Protein AF-A0A432NCJ6-F1 (afdb_monomer_lite)

pLDDT: mean 85.18, std 14.18, range [45.0, 98.25]

Radius of gyration: 21.54 Å; chains: 1; bounding box: 67×39×48 Å

Structure (mmCIF, N/CA/C/O backbone):
data_AF-A0A432NCJ6-F1
#
_entry.id   AF-A0A432NCJ6-F1
#
loop_
_atom_site.group_PDB
_atom_site.id
_atom_site.type_symbol
_atom_site.label_atom_id
_atom_site.label_alt_id
_atom_site.label_comp_id
_atom_site.label_asym_id
_atom_site.label_entity_id
_atom_site.label_seq_id
_atom_site.pdbx_PDB_ins_code
_atom_site.Cartn_x
_atom_site.Cartn_y
_atom_site.Cartn_z
_atom_site.occupancy
_atom_site.B_iso_or_equiv
_atom_site.auth_seq_id
_atom_site.auth_comp_id
_atom_site.auth_asym_id
_atom_site.auth_atom_id
_atom_site.pdbx_PDB_model_num
ATOM 1 N N . MET A 1 1 ? -23.532 -17.353 30.099 1.00 63.34 1 MET A N 1
ATOM 2 C CA . MET A 1 1 ? -22.918 -16.690 28.930 1.00 63.34 1 MET A CA 1
ATOM 3 C C . MET A 1 1 ? -23.915 -16.816 27.792 1.00 63.34 1 MET A C 1
ATOM 5 O O . MET A 1 1 ? -24.337 -17.935 27.530 1.00 63.34 1 MET A O 1
ATOM 9 N N . LEU A 1 2 ? -24.387 -15.704 27.226 1.00 76.88 2 LEU A N 1
ATOM 10 C CA . LEU A 1 2 ? -25.308 -15.747 26.087 1.00 76.88 2 LEU A CA 1
ATOM 11 C C . LEU A 1 2 ? -24.490 -16.083 24.840 1.00 76.88 2 LEU A C 1
ATOM 13 O O . LEU A 1 2 ? -23.565 -15.345 24.516 1.00 76.88 2 LEU A O 1
ATOM 17 N N . VAL A 1 3 ? -24.799 -17.211 24.203 1.00 83.56 3 VAL A N 1
ATOM 18 C CA . VAL A 1 3 ? -24.239 -17.577 22.898 1.00 83.56 3 VAL A CA 1
ATOM 19 C C . VAL A 1 3 ? -25.059 -16.854 21.839 1.00 83.56 3 VAL A C 1
ATOM 21 O O . VAL A 1 3 ? -26.287 -16.920 21.853 1.00 83.56 3 VAL A O 1
ATOM 24 N N . THR A 1 4 ? -24.381 -16.137 20.955 1.00 84.81 4 THR A N 1
ATOM 25 C CA . THR A 1 4 ? -24.985 -15.419 19.830 1.00 84.81 4 THR A CA 1
ATOM 26 C C . THR A 1 4 ? -24.621 -16.105 18.517 1.00 84.81 4 THR A C 1
ATOM 28 O O . THR A 1 4 ? -23.614 -16.807 18.452 1.00 84.81 4 THR A O 1
ATOM 31 N N . ASP A 1 5 ? -25.380 -15.867 17.443 1.00 86.31 5 ASP A N 1
ATOM 32 C CA . ASP A 1 5 ? -25.078 -16.424 16.109 1.00 86.31 5 ASP A CA 1
ATOM 33 C C . ASP A 1 5 ? -23.647 -16.122 15.644 1.00 86.31 5 ASP A C 1
ATOM 35 O O . ASP A 1 5 ? -23.031 -16.914 14.930 1.00 86.31 5 ASP A O 1
ATOM 39 N N . ARG A 1 6 ? -23.084 -14.992 16.091 1.00 82.12 6 ARG A N 1
ATOM 40 C CA . ARG A 1 6 ? -21.698 -14.611 15.817 1.00 82.12 6 ARG A CA 1
ATOM 41 C C . ARG A 1 6 ? -20.704 -15.628 16.378 1.00 82.12 6 ARG A C 1
ATOM 43 O O . ARG A 1 6 ? -19.719 -15.938 15.721 1.00 82.12 6 ARG A O 1
ATOM 50 N N . ASP A 1 7 ? -20.965 -16.184 17.558 1.00 81.62 7 ASP A N 1
ATOM 51 C CA . ASP A 1 7 ? -20.061 -17.127 18.227 1.00 81.62 7 ASP A CA 1
ATOM 52 C C . ASP A 1 7 ? -19.934 -18.465 17.482 1.00 81.62 7 ASP A C 1
ATOM 54 O O . ASP A 1 7 ? -18.954 -19.186 17.683 1.00 81.62 7 ASP A O 1
ATOM 58 N N . CYS A 1 8 ? -20.894 -18.764 16.601 1.00 84.75 8 CYS A N 1
ATOM 59 C CA . CYS A 1 8 ? -20.914 -19.937 15.731 1.00 84.75 8 CYS A CA 1
ATOM 60 C C . CYS A 1 8 ? -20.193 -19.709 14.389 1.00 84.75 8 CYS A C 1
ATOM 62 O O . CYS A 1 8 ? -20.039 -20.655 13.616 1.00 84.75 8 CYS A O 1
ATOM 64 N N . GLN A 1 9 ? -19.759 -18.481 14.086 1.00 84.75 9 GLN A N 1
ATOM 65 C CA . GLN A 1 9 ? -19.050 -18.183 12.842 1.00 84.75 9 GLN A CA 1
ATOM 66 C C . GLN A 1 9 ? -17.577 -18.613 12.904 1.00 84.75 9 GLN A C 1
ATOM 68 O O . GLN A 1 9 ? -16.954 -18.676 13.965 1.00 84.75 9 GLN A O 1
ATOM 73 N N . SER A 1 10 ? -17.005 -18.909 11.738 1.00 80.81 10 SER A N 1
ATOM 74 C CA . SER A 1 10 ? -15.592 -19.260 11.577 1.00 80.81 10 SER A CA 1
ATOM 75 C C . SER A 1 10 ? -14.721 -18.030 11.308 1.00 80.81 10 SER A C 1
ATOM 77 O O . SER A 1 10 ? -15.156 -17.087 10.646 1.00 80.81 10 SER A O 1
ATOM 79 N N . GLY A 1 11 ? -13.458 -18.072 11.741 1.00 77.62 11 GLY A N 1
ATOM 80 C CA . GLY A 1 11 ? -12.494 -16.987 11.510 1.00 77.62 11 GLY A CA 1
ATOM 81 C C . GLY A 1 11 ? -12.853 -15.695 12.255 1.00 77.62 11 GLY A C 1
ATOM 82 O O . GLY A 1 11 ? -13.491 -15.731 13.307 1.00 77.62 11 GLY A O 1
ATOM 83 N N . GLY A 1 12 ? -12.453 -14.543 11.713 1.00 74.12 12 GLY A N 1
ATO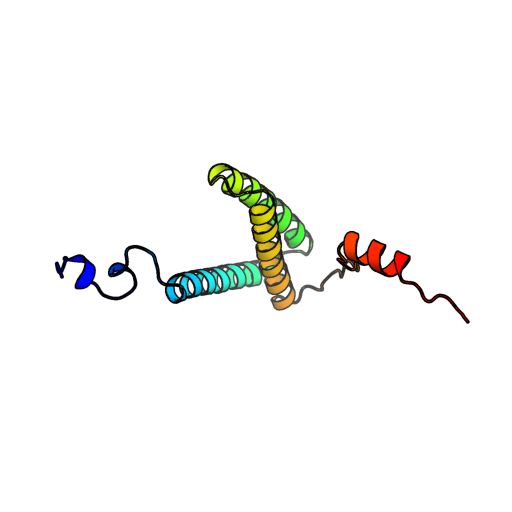M 84 C CA . GLY A 1 12 ? -12.670 -13.219 12.309 1.00 74.12 12 GLY A CA 1
ATOM 85 C C . GLY A 1 12 ? -14.111 -12.792 12.445 1.00 74.12 12 GLY A C 1
ATOM 86 O O . GLY A 1 12 ? -14.413 -11.942 13.273 1.00 74.12 12 GLY A O 1
ATOM 87 N N . ALA A 1 13 ? -15.010 -13.400 11.673 1.00 79.62 13 ALA A N 1
ATOM 88 C CA . ALA A 1 13 ? -16.433 -13.093 11.711 1.00 79.62 13 ALA A CA 1
ATOM 89 C C . ALA A 1 13 ? -17.066 -13.447 13.076 1.00 79.62 13 ALA A C 1
ATOM 91 O O . ALA A 1 13 ? -18.113 -12.922 13.448 1.00 79.62 13 ALA A O 1
ATOM 92 N N . ARG A 1 14 ? -16.360 -14.260 13.874 1.00 82.38 14 ARG A N 1
ATOM 93 C CA . ARG A 1 14 ? -16.679 -14.547 15.273 1.00 82.38 14 ARG A CA 1
ATOM 94 C C . ARG A 1 14 ? -16.421 -13.374 16.227 1.00 82.38 14 ARG A C 1
ATOM 96 O O . ARG A 1 14 ? -17.047 -13.279 17.285 1.00 82.38 14 ARG A O 1
ATOM 103 N N . PHE A 1 15 ? -15.500 -12.482 15.879 1.00 80.19 15 PHE A N 1
ATOM 104 C CA . PHE A 1 15 ? -15.042 -11.398 16.739 1.00 80.19 15 PHE A CA 1
ATOM 105 C C . PHE A 1 15 ? -15.661 -10.062 16.317 1.00 80.19 15 PHE A C 1
ATOM 107 O O . PHE A 1 15 ? -15.913 -9.803 15.146 1.00 80.19 15 PHE A O 1
ATOM 114 N N . ALA A 1 16 ? -15.910 -9.182 17.291 1.00 82.56 16 ALA A N 1
ATOM 115 C CA . ALA A 1 16 ? -16.380 -7.821 17.012 1.00 82.56 16 ALA A CA 1
ATOM 116 C C . ALA A 1 16 ? -15.311 -6.959 16.316 1.00 82.56 16 ALA A C 1
ATOM 118 O O . ALA A 1 16 ? -15.639 -5.999 15.626 1.00 82.56 16 ALA A O 1
ATOM 119 N N . VAL A 1 17 ? -14.038 -7.302 16.526 1.00 84.44 17 VAL A N 1
ATOM 120 C CA . VAL A 1 17 ? -12.864 -6.649 15.948 1.00 84.44 17 VAL A CA 1
ATOM 121 C C . VAL A 1 17 ? -12.041 -7.731 15.249 1.00 84.44 17 VAL A C 1
ATOM 123 O O . VAL A 1 17 ? -11.885 -8.808 15.832 1.00 84.44 17 VAL A O 1
ATOM 126 N N . PRO A 1 18 ? -11.514 -7.482 14.035 1.00 84.94 18 PRO A N 1
ATOM 127 C CA . PRO A 1 18 ? -10.622 -8.420 13.366 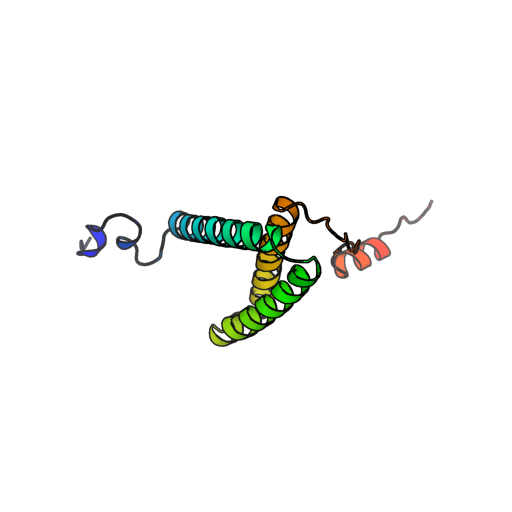1.00 84.94 18 PRO A CA 1
ATOM 128 C C . PRO A 1 18 ? -9.448 -8.818 14.257 1.00 84.94 18 PRO A C 1
ATOM 130 O O . PRO A 1 18 ? -8.915 -8.001 15.011 1.00 84.94 18 PRO A O 1
ATOM 133 N N . THR A 1 19 ? -9.019 -10.070 14.144 1.00 88.00 19 THR A N 1
ATOM 134 C CA . THR A 1 19 ? -7.805 -10.517 14.830 1.00 88.00 19 THR A CA 1
ATOM 135 C C . THR A 1 19 ? -6.570 -9.864 14.206 1.00 88.00 19 THR A C 1
ATOM 137 O O . THR A 1 19 ? -6.575 -9.504 13.026 1.00 88.00 19 THR A O 1
ATOM 140 N N . LEU A 1 20 ? -5.482 -9.741 14.974 1.00 89.69 20 LEU A N 1
ATOM 141 C CA . LEU A 1 20 ? -4.226 -9.193 14.452 1.00 89.69 20 LEU A CA 1
ATOM 142 C C . LEU A 1 20 ? -3.737 -9.977 13.222 1.00 89.69 20 LEU A C 1
ATOM 144 O O . LEU A 1 20 ? -3.398 -9.369 12.213 1.00 89.69 20 LEU A O 1
ATOM 148 N N . GLY A 1 21 ? -3.814 -11.312 13.261 1.00 90.50 21 GLY A N 1
ATOM 149 C CA . GLY A 1 21 ? -3.415 -12.165 12.137 1.00 90.50 21 GLY A CA 1
ATOM 150 C C . GLY A 1 21 ? -4.242 -11.943 10.863 1.00 90.50 21 GLY A C 1
ATOM 151 O O . GLY A 1 21 ? -3.728 -12.084 9.758 1.00 90.50 21 GLY A O 1
ATOM 152 N N . GLU A 1 22 ? -5.509 -11.537 10.975 1.00 89.69 22 GLU A N 1
ATOM 153 C CA . GLU A 1 22 ? -6.317 -11.180 9.801 1.00 89.69 22 GLU A CA 1
ATOM 154 C C . GLU A 1 22 ? -5.940 -9.825 9.216 1.00 89.69 22 GLU A C 1
ATOM 156 O O . GLU A 1 22 ? -5.999 -9.642 7.998 1.00 89.69 22 GLU A O 1
ATOM 161 N N . ILE A 1 23 ? -5.565 -8.871 10.069 1.00 91.00 23 ILE A N 1
ATOM 162 C CA . ILE A 1 23 ? -5.045 -7.576 9.629 1.00 91.00 23 ILE A CA 1
ATOM 163 C C . ILE A 1 23 ? -3.711 -7.798 8.910 1.00 91.00 23 ILE A C 1
ATOM 165 O O . ILE A 1 23 ? -3.558 -7.357 7.772 1.00 91.00 23 ILE A O 1
ATOM 169 N N . GLU A 1 24 ? -2.794 -8.556 9.515 1.00 93.44 24 GLU A N 1
ATOM 170 C CA . GLU A 1 24 ? -1.507 -8.933 8.919 1.00 93.44 24 GLU A CA 1
ATOM 171 C C . GLU A 1 24 ? -1.690 -9.675 7.593 1.00 93.44 24 GLU A C 1
ATOM 173 O O . GLU A 1 24 ? -1.074 -9.314 6.593 1.00 93.44 24 GLU A O 1
ATOM 178 N N . GLY A 1 25 ? -2.595 -10.657 7.538 1.00 93.88 25 GLY A N 1
ATOM 179 C CA . GLY A 1 25 ? -2.892 -11.392 6.310 1.00 93.88 25 GLY A CA 1
ATOM 180 C C . GLY A 1 25 ? -3.396 -10.484 5.184 1.00 93.88 25 GLY A C 1
ATOM 181 O O . GLY A 1 25 ? -2.954 -10.608 4.041 1.00 93.88 25 GLY A O 1
ATOM 182 N N . LYS A 1 26 ? -4.279 -9.523 5.489 1.00 93.19 26 LYS A N 1
ATOM 183 C CA . LYS A 1 26 ? -4.771 -8.543 4.503 1.00 93.19 26 LYS A CA 1
ATOM 184 C C . LYS A 1 26 ? -3.673 -7.593 4.026 1.00 93.19 26 LYS A C 1
ATOM 186 O O . LYS A 1 26 ? -3.637 -7.263 2.837 1.00 93.19 26 LYS A O 1
ATOM 191 N N . LEU A 1 27 ? -2.787 -7.165 4.924 1.00 92.44 27 LEU A N 1
ATOM 192 C CA . LEU A 1 27 ? -1.628 -6.346 4.572 1.00 92.44 27 LEU A CA 1
ATOM 193 C C . LEU A 1 27 ? -0.672 -7.120 3.661 1.00 92.44 27 LEU A C 1
ATOM 195 O O . LEU A 1 27 ? -0.316 -6.612 2.602 1.00 92.44 27 LEU A O 1
ATOM 199 N N . LEU A 1 28 ? -0.364 -8.376 3.994 1.00 95.50 28 LEU A N 1
ATOM 200 C CA . LEU A 1 28 ? 0.507 -9.237 3.195 1.00 95.50 28 LEU A CA 1
ATOM 201 C C . LEU A 1 28 ? -0.049 -9.467 1.783 1.00 95.50 28 LEU A C 1
ATOM 203 O O . LEU A 1 28 ? 0.678 -9.339 0.800 1.00 95.50 28 LEU A O 1
ATOM 207 N N . VAL A 1 29 ? -1.348 -9.758 1.655 1.00 96.75 29 VAL A N 1
ATOM 208 C CA . VAL A 1 29 ? -2.002 -9.895 0.341 1.00 96.75 29 VAL A CA 1
ATOM 209 C C . VAL A 1 29 ? -1.896 -8.595 -0.456 1.00 96.75 29 VAL A C 1
ATOM 211 O O . VAL A 1 29 ? -1.553 -8.622 -1.639 1.00 96.75 29 VAL A O 1
ATOM 214 N N . SER A 1 30 ? -2.154 -7.454 0.187 1.00 93.75 30 SER A N 1
ATOM 215 C CA . SER A 1 30 ? -2.064 -6.140 -0.457 1.00 93.75 30 SER A CA 1
ATOM 216 C C . SER A 1 30 ? -0.642 -5.843 -0.934 1.00 93.75 30 SER A C 1
ATOM 218 O O . SER A 1 30 ? -0.460 -5.359 -2.051 1.00 93.75 30 SER A O 1
ATOM 220 N N . GLU A 1 31 ? 0.364 -6.181 -0.128 1.00 93.75 31 GLU A N 1
ATOM 221 C CA . GLU A 1 31 ? 1.778 -6.037 -0.464 1.00 93.75 31 GLU A CA 1
ATOM 222 C C . GLU A 1 31 ? 2.170 -6.915 -1.657 1.00 93.75 31 GLU A C 1
ATOM 224 O O . GLU A 1 31 ? 2.753 -6.415 -2.623 1.00 93.75 31 GLU A O 1
ATOM 229 N N . VAL A 1 32 ? 1.805 -8.201 -1.647 1.00 95.81 32 VAL A N 1
ATOM 230 C CA . VAL A 1 32 ? 2.088 -9.133 -2.752 1.00 95.81 32 VAL A CA 1
ATOM 231 C C . VAL A 1 32 ? 1.459 -8.640 -4.055 1.00 95.81 32 VAL A C 1
ATOM 233 O O . VAL A 1 32 ? 2.127 -8.620 -5.093 1.00 95.81 32 VAL A O 1
ATOM 236 N N . VAL A 1 33 ? 0.199 -8.196 -4.019 1.00 96.56 33 VAL A N 1
ATOM 237 C CA . VAL A 1 33 ? -0.493 -7.657 -5.199 1.00 96.56 33 VAL A CA 1
ATOM 238 C C . VAL A 1 33 ? 0.185 -6.376 -5.687 1.00 96.56 33 VAL A C 1
ATOM 240 O O . VAL A 1 33 ? 0.521 -6.267 -6.868 1.00 96.56 33 VAL A O 1
ATOM 243 N N . ALA A 1 34 ? 0.426 -5.414 -4.793 1.00 94.00 34 ALA A N 1
ATOM 244 C CA . ALA A 1 34 ? 1.016 -4.127 -5.148 1.00 94.00 34 ALA A CA 1
ATOM 245 C C . ALA A 1 34 ? 2.421 -4.288 -5.740 1.00 94.00 34 ALA A C 1
ATOM 247 O O . ALA A 1 34 ? 2.704 -3.755 -6.815 1.00 94.00 34 ALA A O 1
ATOM 248 N N . THR A 1 35 ? 3.291 -5.052 -5.078 1.00 94.19 35 THR A N 1
ATOM 249 C CA . THR A 1 35 ? 4.668 -5.281 -5.530 1.00 94.19 35 THR A CA 1
ATOM 250 C C . THR A 1 35 ? 4.713 -6.054 -6.844 1.00 94.19 35 THR A C 1
ATOM 252 O O . THR A 1 35 ? 5.479 -5.676 -7.726 1.00 94.19 35 THR A O 1
ATOM 255 N N . SER A 1 36 ? 3.862 -7.066 -7.042 1.00 95.19 36 SER A N 1
ATOM 256 C CA . SER A 1 36 ? 3.784 -7.806 -8.311 1.00 95.19 36 SER A CA 1
ATOM 257 C C . SER A 1 36 ? 3.395 -6.894 -9.479 1.00 95.19 36 SER A C 1
ATOM 259 O O . SER A 1 36 ? 4.072 -6.875 -10.510 1.00 95.19 36 SER A O 1
ATOM 261 N N . CYS A 1 37 ? 2.355 -6.074 -9.296 1.00 95.56 37 CYS A N 1
ATOM 262 C CA . CYS A 1 37 ? 1.906 -5.108 -10.298 1.00 95.56 37 CYS A CA 1
ATOM 263 C C . CYS A 1 37 ? 2.973 -4.046 -10.594 1.00 95.56 37 CYS A C 1
ATOM 265 O O . CYS A 1 37 ? 3.249 -3.749 -11.757 1.00 95.56 37 CYS A O 1
ATOM 267 N N . LEU A 1 38 ? 3.600 -3.486 -9.556 1.00 94.81 38 LEU A N 1
ATOM 268 C CA . LEU A 1 38 ? 4.646 -2.474 -9.701 1.00 94.81 38 LEU A CA 1
ATOM 269 C C . LEU A 1 38 ? 5.889 -3.038 -10.389 1.00 94.81 38 LEU A C 1
ATOM 271 O O . LEU A 1 38 ? 6.415 -2.393 -11.289 1.00 94.81 38 LEU A O 1
ATOM 275 N N . ARG A 1 39 ? 6.329 -4.251 -10.036 1.00 93.12 39 ARG A N 1
ATOM 276 C CA . ARG A 1 39 ? 7.452 -4.923 -10.709 1.00 93.12 39 ARG A CA 1
ATOM 277 C C . ARG A 1 39 ? 7.172 -5.111 -12.193 1.00 93.12 39 ARG A C 1
ATOM 279 O O . ARG A 1 39 ? 8.024 -4.785 -13.017 1.00 93.12 39 ARG A O 1
ATOM 286 N N . HIS A 1 40 ? 5.971 -5.579 -12.536 1.00 93.19 40 HIS A N 1
ATOM 287 C CA . HIS A 1 40 ? 5.571 -5.732 -13.930 1.00 93.19 40 HIS A CA 1
ATOM 288 C C . HIS A 1 40 ? 5.552 -4.383 -14.662 1.00 93.19 40 HIS A C 1
ATOM 290 O O . HIS A 1 40 ? 6.112 -4.267 -15.748 1.00 93.19 40 HIS A O 1
ATOM 296 N N . LEU A 1 41 ? 4.995 -3.335 -14.051 1.00 93.12 41 LEU A N 1
ATOM 297 C CA . LEU A 1 41 ? 5.008 -1.983 -14.614 1.00 93.12 41 LEU A CA 1
ATOM 298 C C . LEU A 1 41 ? 6.439 -1.469 -14.832 1.00 93.12 41 LEU A C 1
ATOM 300 O O . LEU A 1 41 ? 6.759 -0.916 -15.887 1.00 93.12 41 LEU A O 1
ATOM 304 N N . PHE A 1 42 ? 7.313 -1.659 -13.847 1.00 93.38 42 PHE A N 1
ATOM 305 C CA . PHE A 1 42 ? 8.687 -1.175 -13.876 1.00 93.38 42 PHE A CA 1
ATOM 306 C C . PHE A 1 42 ? 9.577 -1.910 -14.870 1.00 93.38 42 PHE A C 1
ATOM 308 O O . PHE A 1 42 ? 10.498 -1.287 -15.394 1.00 93.38 42 PHE A O 1
ATOM 315 N N . ALA A 1 43 ? 9.283 -3.167 -15.189 1.00 88.94 43 ALA A N 1
ATOM 316 C CA . ALA A 1 43 ? 9.997 -3.901 -16.229 1.00 88.94 43 ALA A CA 1
ATOM 317 C C . ALA A 1 43 ? 9.779 -3.324 -17.646 1.00 88.94 43 ALA A C 1
ATOM 319 O O . ALA A 1 43 ? 10.616 -3.533 -18.517 1.00 88.94 43 ALA A O 1
ATOM 320 N N . HIS A 1 44 ? 8.693 -2.573 -17.881 1.00 88.81 44 HIS A N 1
ATOM 321 C CA . HIS A 1 44 ? 8.271 -2.143 -19.227 1.00 88.81 44 HIS A CA 1
ATOM 322 C C . HIS A 1 44 ? 8.229 -0.619 -19.422 1.00 88.81 44 HIS A C 1
ATOM 324 O O . HIS A 1 44 ? 7.705 -0.126 -20.418 1.00 88.81 44 HIS A O 1
ATOM 330 N N . THR A 1 45 ? 8.739 0.156 -18.466 1.00 88.44 45 THR A N 1
ATOM 331 C CA . THR A 1 45 ? 8.659 1.627 -18.479 1.00 88.44 45 THR A CA 1
ATOM 332 C C . THR A 1 45 ? 10.026 2.269 -18.248 1.00 88.44 45 THR A C 1
ATOM 334 O O . THR A 1 45 ? 10.969 1.609 -17.828 1.00 88.44 45 THR A O 1
ATOM 337 N N . ASN A 1 46 ? 10.150 3.574 -18.503 1.00 85.94 46 ASN A N 1
ATOM 338 C CA . ASN A 1 46 ? 11.393 4.322 -18.280 1.00 85.94 46 ASN A CA 1
ATOM 339 C C . ASN A 1 46 ? 11.589 4.733 -16.806 1.00 85.94 46 ASN A C 1
ATOM 341 O O . ASN A 1 46 ? 10.667 4.657 -15.987 1.00 85.94 46 ASN A O 1
ATOM 345 N N . ASP A 1 47 ? 12.786 5.211 -16.460 1.00 80.56 47 ASP A N 1
ATOM 346 C CA . ASP A 1 47 ? 13.170 5.588 -15.087 1.00 80.56 47 ASP A CA 1
ATOM 347 C C . ASP A 1 47 ? 12.388 6.765 -14.493 1.00 80.56 47 ASP A C 1
ATOM 349 O O . ASP A 1 47 ? 12.220 6.847 -13.275 1.00 80.56 47 ASP A O 1
ATOM 353 N N . ALA A 1 48 ? 11.797 7.619 -15.332 1.00 87.12 48 ALA A N 1
ATOM 354 C CA . ALA A 1 48 ? 10.985 8.745 -14.877 1.00 87.12 48 ALA A CA 1
ATOM 355 C C . ALA A 1 48 ? 9.648 8.320 -14.231 1.00 87.12 48 ALA A C 1
ATOM 357 O O . ALA A 1 48 ? 9.012 9.120 -13.539 1.00 87.12 48 ALA A O 1
ATOM 358 N N . VAL A 1 49 ? 9.218 7.067 -14.412 1.00 91.38 49 VAL A N 1
ATOM 359 C CA . VAL A 1 49 ? 7.929 6.580 -13.900 1.00 91.38 49 VAL A CA 1
ATOM 360 C C . VAL A 1 49 ? 7.887 6.487 -12.365 1.00 91.38 49 VAL A C 1
ATOM 362 O O . VAL A 1 49 ? 6.859 6.788 -11.759 1.00 91.38 49 VAL A O 1
ATOM 365 N N . VAL A 1 50 ? 9.001 6.128 -11.715 1.00 92.62 50 VAL A N 1
ATOM 366 C CA . VAL A 1 50 ? 9.081 5.931 -10.255 1.00 92.62 50 VAL A CA 1
ATOM 367 C C . VAL A 1 50 ? 8.780 7.229 -9.492 1.00 92.62 50 VAL A C 1
ATOM 369 O O . VAL A 1 50 ? 7.861 7.233 -8.665 1.00 92.62 50 VAL A O 1
ATOM 372 N N . PRO A 1 51 ? 9.466 8.362 -9.762 1.00 93.88 51 PRO A N 1
ATOM 373 C CA . PRO A 1 51 ? 9.146 9.619 -9.089 1.00 93.88 51 PRO A CA 1
ATOM 374 C C . PRO A 1 51 ? 7.733 10.121 -9.419 1.00 93.88 51 PRO A C 1
ATOM 376 O O . PRO A 1 51 ? 7.089 10.725 -8.559 1.00 93.88 51 PRO A O 1
ATOM 379 N N . ALA A 1 52 ? 7.215 9.859 -10.625 1.00 94.69 52 ALA A N 1
ATOM 380 C CA . ALA A 1 52 ? 5.847 10.225 -10.992 1.00 94.69 52 ALA A CA 1
ATOM 381 C C . ALA A 1 52 ? 4.800 9.454 -10.164 1.00 94.69 52 ALA A C 1
ATOM 383 O O . ALA A 1 52 ? 3.868 10.059 -9.626 1.00 94.69 52 ALA A O 1
ATOM 384 N N . ILE A 1 53 ? 4.986 8.141 -9.999 1.00 95.06 53 ILE A N 1
ATOM 385 C CA . ILE A 1 53 ? 4.117 7.282 -9.185 1.00 95.06 53 ILE A CA 1
ATOM 386 C C . ILE A 1 53 ? 4.157 7.702 -7.720 1.00 95.06 53 ILE A C 1
ATOM 388 O O . ILE A 1 53 ? 3.099 7.916 -7.134 1.00 95.06 53 ILE A O 1
ATOM 392 N N . LYS A 1 54 ? 5.347 7.923 -7.148 1.00 96.50 54 LYS A N 1
ATOM 393 C CA . LYS A 1 54 ? 5.487 8.398 -5.762 1.00 96.50 54 LYS A CA 1
ATOM 394 C C . LYS A 1 54 ? 4.715 9.692 -5.505 1.00 96.50 54 LYS A C 1
ATOM 396 O O . LYS A 1 54 ? 3.965 9.784 -4.538 1.00 96.50 54 LYS A O 1
ATOM 401 N N . ARG A 1 55 ? 4.829 10.681 -6.400 1.00 97.81 55 ARG A N 1
ATOM 402 C CA . ARG A 1 55 ? 4.072 11.943 -6.287 1.00 97.81 55 ARG A CA 1
ATOM 403 C C . ARG A 1 55 ? 2.561 11.721 -6.343 1.00 97.81 55 ARG A C 1
ATOM 405 O O . ARG A 1 55 ? 1.822 12.404 -5.640 1.00 97.81 55 ARG A O 1
ATOM 412 N N . ARG A 1 56 ? 2.089 10.803 -7.194 1.00 97.19 56 ARG A N 1
ATOM 413 C CA . ARG A 1 56 ? 0.660 10.479 -7.299 1.00 97.19 56 ARG A CA 1
ATOM 414 C C . ARG A 1 56 ? 0.157 9.780 -6.038 1.00 97.19 56 ARG A C 1
ATOM 416 O O . ARG A 1 56 ? -0.851 10.217 -5.499 1.00 97.19 56 ARG A O 1
ATOM 423 N N . ILE A 1 57 ? 0.885 8.772 -5.562 1.00 97.25 57 ILE A N 1
ATOM 424 C CA . ILE A 1 57 ? 0.573 8.031 -4.336 1.00 97.25 57 ILE A CA 1
ATOM 425 C C . ILE A 1 57 ? 0.495 8.976 -3.146 1.00 97.25 57 ILE A C 1
ATOM 427 O O . ILE A 1 57 ? -0.518 8.964 -2.460 1.00 97.25 57 ILE A O 1
ATOM 431 N N . ARG A 1 58 ? 1.500 9.841 -2.947 1.00 98.12 58 ARG A N 1
ATOM 432 C CA . ARG A 1 58 ? 1.499 10.799 -1.837 1.00 98.12 58 ARG A CA 1
ATOM 433 C C . ARG A 1 58 ? 0.237 11.660 -1.832 1.00 98.12 58 ARG A C 1
ATOM 435 O O . ARG A 1 58 ? -0.474 11.661 -0.841 1.00 98.12 58 ARG A O 1
ATOM 442 N N . ARG A 1 59 ? -0.103 12.295 -2.961 1.00 98.25 59 ARG A N 1
ATOM 443 C CA . ARG A 1 59 ? -1.325 13.119 -3.061 1.00 98.25 59 ARG A CA 1
ATOM 444 C C . ARG A 1 59 ? -2.594 12.324 -2.760 1.00 98.25 59 ARG A C 1
ATOM 446 O O . ARG A 1 59 ? -3.509 12.830 -2.118 1.00 98.25 59 ARG A O 1
ATOM 453 N N . SER A 1 60 ? -2.669 11.086 -3.248 1.00 97.94 60 SER A N 1
ATOM 454 C CA . SER A 1 60 ? -3.812 10.213 -2.986 1.00 97.94 60 SER A CA 1
ATOM 455 C C . SER A 1 60 ? -3.897 9.796 -1.519 1.00 97.94 60 SER A C 1
ATOM 457 O O . SER A 1 60 ? -5.000 9.767 -0.983 1.00 97.94 60 SER A O 1
ATOM 459 N N . LEU A 1 61 ? -2.769 9.504 -0.870 1.00 97.44 61 LEU A N 1
ATOM 460 C CA . LEU A 1 61 ? -2.717 9.186 0.555 1.00 97.44 61 LEU A CA 1
ATOM 461 C C . LEU A 1 61 ? -3.075 10.402 1.402 1.00 97.44 61 LEU A C 1
ATOM 463 O O . LEU A 1 61 ? -4.003 10.294 2.184 1.00 97.44 61 LEU A O 1
ATOM 467 N N . GLU A 1 62 ? -2.463 11.564 1.173 1.00 97.50 62 GLU A N 1
ATOM 468 C CA . GLU A 1 62 ? -2.802 12.820 1.864 1.00 97.50 62 GLU A CA 1
ATOM 469 C C . GLU A 1 62 ? -4.315 13.094 1.808 1.00 97.50 62 GLU A C 1
ATOM 471 O O . GLU A 1 62 ? -4.952 13.318 2.834 1.00 97.50 62 GLU A O 1
ATOM 476 N N . THR A 1 63 ? -4.914 12.978 0.617 1.00 98.06 63 THR A N 1
ATOM 477 C CA . THR A 1 63 ? -6.355 13.210 0.420 1.00 98.06 63 THR A CA 1
ATOM 478 C C . THR A 1 63 ? -7.212 12.194 1.180 1.00 98.06 63 THR A C 1
ATOM 480 O O . THR A 1 63 ? -8.193 12.559 1.827 1.00 98.06 63 THR A O 1
ATOM 483 N N . ARG A 1 64 ? -6.874 10.901 1.093 1.00 97.50 64 ARG A N 1
ATOM 484 C CA . ARG A 1 64 ? -7.667 9.835 1.724 1.00 97.50 64 ARG A CA 1
ATOM 485 C C . ARG A 1 64 ? -7.490 9.815 3.237 1.00 97.50 64 ARG A C 1
ATOM 487 O O . ARG A 1 64 ? -8.478 9.692 3.947 1.00 97.50 64 ARG A O 1
ATOM 494 N N . CYS A 1 65 ? -6.269 9.981 3.727 1.00 97.38 65 CYS A N 1
ATOM 495 C CA . CYS A 1 65 ? -5.969 10.052 5.150 1.00 97.38 65 CYS A CA 1
ATOM 496 C C . CYS A 1 65 ? -6.662 11.249 5.801 1.00 97.38 65 CYS A C 1
ATOM 498 O O . CYS A 1 65 ? -7.241 11.100 6.873 1.00 97.38 65 CYS A O 1
ATOM 500 N N . GLN A 1 66 ? -6.711 12.398 5.120 1.00 95.88 66 GLN A N 1
ATOM 501 C CA . GLN A 1 66 ? -7.490 13.543 5.585 1.00 95.88 66 GLN A CA 1
ATOM 502 C C . GLN A 1 66 ? -8.992 13.225 5.671 1.00 95.88 66 GLN A C 1
ATOM 504 O O . GLN A 1 66 ? -9.630 13.574 6.664 1.00 95.88 66 GLN A O 1
ATOM 509 N N . ALA A 1 67 ? -9.562 12.557 4.661 1.00 97.44 67 ALA A N 1
ATOM 510 C CA . ALA A 1 67 ? -10.976 12.171 4.662 1.00 97.44 67 ALA A CA 1
ATOM 511 C C . ALA A 1 67 ? -11.321 11.208 5.815 1.00 97.44 67 ALA A C 1
ATOM 513 O O . ALA A 1 67 ? -12.366 11.347 6.448 1.00 97.44 67 ALA A O 1
ATOM 514 N N . GLU A 1 68 ? -10.404 10.293 6.126 1.00 96.62 68 GLU A N 1
ATOM 515 C CA . GLU A 1 68 ? -10.500 9.340 7.238 1.00 96.62 68 GLU A CA 1
ATOM 516 C C . GLU A 1 68 ? -10.031 9.930 8.586 1.00 96.62 68 GLU A C 1
ATOM 518 O O . GLU A 1 68 ? -10.002 9.234 9.598 1.00 96.62 68 GLU A O 1
ATOM 523 N N . LYS A 1 69 ? -9.691 11.228 8.623 1.00 97.00 69 LYS A N 1
ATOM 524 C CA . LYS A 1 69 ? -9.252 11.969 9.819 1.00 97.00 69 LYS A CA 1
ATOM 525 C C . LYS A 1 69 ? -8.018 11.373 10.512 1.00 97.00 69 LYS A C 1
ATOM 527 O O . LYS A 1 69 ? -7.882 11.502 11.730 1.00 97.00 69 LYS A O 1
ATOM 532 N N . LEU A 1 70 ? -7.111 10.752 9.756 1.00 96.06 70 LEU A N 1
ATOM 533 C CA . LEU A 1 70 ? -5.804 10.363 10.286 1.00 96.06 70 LEU A CA 1
ATOM 534 C C . LEU A 1 70 ? -4.987 11.612 10.616 1.00 96.06 70 LEU A C 1
ATOM 536 O O . LEU A 1 70 ? -5.110 12.650 9.957 1.00 96.06 70 LEU A O 1
ATOM 540 N N . CYS A 1 71 ? -4.147 11.513 11.645 1.00 97.00 71 CYS A N 1
ATOM 541 C CA . CYS A 1 71 ? -3.269 12.616 11.994 1.00 97.00 71 CYS A CA 1
ATOM 542 C C . CYS A 1 71 ? -2.120 12.750 10.980 1.00 97.00 71 CYS A C 1
ATOM 544 O O . CYS A 1 71 ? -1.929 11.912 10.090 1.00 97.00 71 CYS A O 1
ATOM 546 N N . HIS A 1 72 ? -1.361 13.841 11.094 1.00 95.62 72 HIS A N 1
ATOM 547 C CA . HIS A 1 72 ? -0.228 14.087 10.207 1.00 95.62 72 HIS A CA 1
ATOM 548 C C . HIS A 1 72 ? 0.818 12.969 10.300 1.00 95.62 72 HIS A C 1
ATOM 550 O O . HIS A 1 72 ? 1.238 12.460 9.265 1.00 95.62 72 HIS A O 1
ATOM 556 N N . ASP A 1 73 ? 1.156 12.535 11.514 1.00 97.44 73 ASP A N 1
ATOM 557 C CA . ASP A 1 73 ? 2.173 11.504 11.739 1.00 97.44 73 ASP A CA 1
ATOM 558 C C . ASP A 1 73 ? 1.762 10.160 11.121 1.00 97.44 73 ASP A C 1
ATOM 560 O O . ASP A 1 73 ? 2.561 9.520 10.439 1.00 97.44 73 ASP A O 1
ATOM 564 N N . ASP A 1 74 ? 0.491 9.769 11.265 1.00 97.00 74 ASP A N 1
ATOM 565 C CA . ASP A 1 74 ? -0.035 8.550 10.640 1.00 97.00 74 ASP A CA 1
ATOM 566 C C . ASP A 1 74 ? -0.036 8.647 9.106 1.00 97.00 74 ASP A C 1
ATOM 568 O O . ASP A 1 74 ? 0.206 7.663 8.402 1.00 97.00 74 ASP A O 1
ATOM 572 N N . THR A 1 75 ? -0.301 9.842 8.571 1.00 97.50 75 THR A N 1
ATOM 573 C CA . THR A 1 75 ? -0.262 10.096 7.125 1.00 97.50 75 THR A CA 1
ATOM 574 C C . THR A 1 75 ? 1.164 9.977 6.592 1.00 97.50 75 THR A C 1
ATOM 576 O O . THR A 1 75 ? 1.381 9.314 5.577 1.00 97.50 75 THR A O 1
ATOM 579 N N . GLU A 1 76 ? 2.143 10.568 7.280 1.00 97.88 76 GLU A N 1
ATOM 580 C CA . GLU A 1 76 ? 3.556 10.461 6.907 1.00 97.88 76 GLU A CA 1
ATOM 581 C C . GLU A 1 76 ? 4.048 9.014 6.993 1.00 97.88 76 GLU A C 1
ATOM 583 O O . GLU A 1 76 ? 4.680 8.534 6.051 1.00 97.88 76 GLU A O 1
ATOM 588 N N . ALA A 1 77 ? 3.676 8.275 8.043 1.00 96.81 77 ALA A N 1
ATOM 589 C CA . ALA A 1 77 ? 3.996 6.854 8.165 1.00 96.81 77 ALA A CA 1
ATOM 590 C C . ALA A 1 77 ? 3.413 6.030 6.999 1.00 96.81 77 ALA A C 1
ATOM 592 O O . ALA A 1 77 ? 4.101 5.183 6.420 1.00 96.81 77 ALA A O 1
ATOM 593 N N . ALA A 1 78 ? 2.170 6.309 6.590 1.00 96.06 78 ALA A N 1
ATOM 594 C CA . ALA A 1 78 ? 1.548 5.653 5.441 1.00 96.06 78 ALA A CA 1
ATOM 595 C C . ALA A 1 78 ? 2.261 5.984 4.116 1.00 96.06 78 ALA A C 1
ATOM 597 O O . ALA A 1 78 ? 2.448 5.102 3.270 1.00 96.06 78 ALA A O 1
ATOM 598 N N . VAL A 1 79 ? 2.677 7.241 3.923 1.00 97.75 79 VAL A N 1
ATOM 599 C CA . VAL A 1 79 ? 3.437 7.677 2.739 1.00 97.75 79 VAL A CA 1
ATOM 600 C C . VAL A 1 79 ? 4.815 7.022 2.698 1.00 97.75 79 VAL A C 1
ATOM 602 O O . VAL A 1 79 ? 5.225 6.543 1.637 1.00 97.75 79 VAL A O 1
ATOM 605 N N . GLU A 1 80 ? 5.516 6.967 3.830 1.00 97.25 80 GLU A N 1
ATOM 606 C CA . GLU A 1 80 ? 6.822 6.323 3.942 1.00 97.25 80 GLU A CA 1
ATOM 607 C C . GLU A 1 80 ? 6.733 4.839 3.580 1.00 97.25 80 GLU A C 1
ATOM 609 O O . GLU A 1 80 ? 7.463 4.379 2.696 1.00 97.25 80 GLU A O 1
ATOM 614 N N . TYR A 1 81 ? 5.785 4.111 4.176 1.00 94.94 81 TYR A N 1
ATOM 615 C CA . TYR A 1 81 ? 5.571 2.699 3.867 1.00 94.94 81 TYR A CA 1
ATOM 616 C C . TYR A 1 81 ? 5.253 2.482 2.378 1.00 94.94 81 TYR A C 1
ATOM 618 O O . TYR A 1 81 ? 5.862 1.641 1.713 1.00 94.94 81 TYR A O 1
ATOM 626 N N . ALA A 1 82 ? 4.377 3.302 1.789 1.00 96.25 82 ALA A N 1
ATOM 627 C CA . ALA A 1 82 ? 4.075 3.202 0.363 1.00 96.25 82 ALA A CA 1
ATOM 628 C C . ALA A 1 82 ? 5.307 3.459 -0.525 1.00 96.25 82 ALA A C 1
ATOM 630 O O 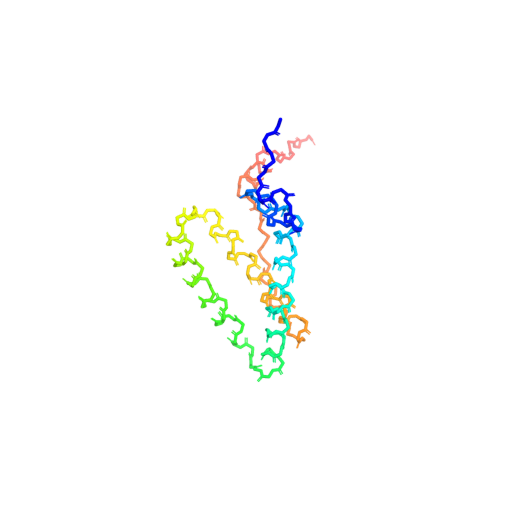. ALA A 1 82 ? 5.462 2.847 -1.585 1.00 96.25 82 ALA A O 1
ATOM 631 N N . PHE A 1 83 ? 6.207 4.353 -0.109 1.00 96.62 83 PHE A N 1
ATOM 632 C CA . PHE A 1 83 ? 7.449 4.615 -0.832 1.00 96.62 83 PHE A CA 1
ATOM 633 C C . PHE A 1 83 ? 8.436 3.456 -0.729 1.00 96.62 83 PHE A C 1
ATOM 635 O O . PHE A 1 83 ? 9.088 3.169 -1.734 1.00 96.62 83 PHE A O 1
ATOM 642 N N . GLN A 1 84 ? 8.506 2.775 0.416 1.00 94.44 84 GLN A N 1
ATOM 643 C CA . GLN A 1 84 ? 9.298 1.554 0.580 1.00 94.44 84 GLN A CA 1
ATOM 644 C C . GLN A 1 84 ? 8.827 0.460 -0.389 1.00 94.44 84 GLN A C 1
ATOM 646 O O . GLN A 1 84 ? 9.654 -0.129 -1.083 1.00 94.44 84 GLN A O 1
ATOM 651 N N . LEU A 1 85 ? 7.510 0.257 -0.537 1.00 94.31 85 LEU A N 1
ATOM 652 C CA . LEU A 1 85 ? 6.957 -0.706 -1.502 1.00 94.31 85 LEU A CA 1
ATOM 653 C C . LEU A 1 85 ? 7.324 -0.362 -2.953 1.00 94.31 85 LEU A C 1
ATOM 655 O O . LEU A 1 85 ? 7.705 -1.234 -3.735 1.00 94.31 85 LEU A O 1
ATOM 659 N N . VAL A 1 86 ? 7.227 0.919 -3.320 1.00 95.56 86 VAL A N 1
ATOM 660 C CA . VAL A 1 86 ? 7.577 1.396 -4.667 1.00 95.56 86 VAL A CA 1
ATOM 661 C C . VAL A 1 86 ? 9.065 1.222 -4.959 1.00 95.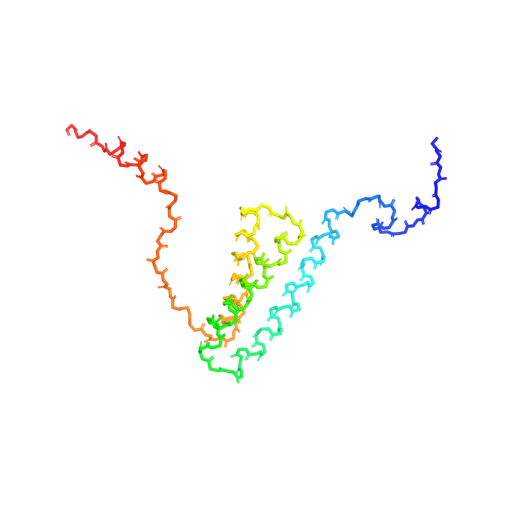56 86 VAL A C 1
ATOM 663 O O . VAL A 1 86 ? 9.422 0.776 -6.048 1.00 95.56 86 VAL A O 1
ATOM 666 N N . GLU A 1 87 ? 9.933 1.568 -4.010 1.00 93.62 87 GLU A N 1
ATOM 667 C CA . GLU A 1 87 ? 11.380 1.397 -4.153 1.00 93.62 87 GLU A CA 1
ATOM 668 C C . GLU A 1 87 ? 11.769 -0.076 -4.239 1.00 93.62 87 GLU A C 1
ATOM 670 O O . GLU A 1 87 ? 12.451 -0.459 -5.187 1.00 93.62 87 GLU A O 1
ATOM 675 N N . GLY A 1 88 ? 11.266 -0.912 -3.327 1.00 92.38 88 GLY A N 1
ATOM 676 C CA . GLY A 1 88 ? 11.542 -2.347 -3.331 1.00 92.38 88 GLY A CA 1
ATOM 677 C C . GLY A 1 88 ? 11.097 -3.020 -4.631 1.00 92.38 88 GLY A C 1
ATOM 678 O O . GLY A 1 88 ? 11.836 -3.818 -5.208 1.00 92.38 88 GLY A O 1
ATOM 679 N N . ALA A 1 89 ? 9.929 -2.650 -5.166 1.00 93.69 89 ALA A N 1
ATOM 680 C CA . ALA A 1 89 ? 9.470 -3.152 -6.458 1.00 93.69 89 ALA A CA 1
ATOM 681 C C . ALA A 1 89 ? 10.336 -2.660 -7.633 1.00 93.69 89 ALA A C 1
ATOM 683 O O . ALA A 1 89 ? 10.577 -3.422 -8.570 1.00 93.69 89 ALA A O 1
ATOM 684 N N . ALA A 1 90 ? 10.811 -1.411 -7.604 1.00 92.69 90 ALA A N 1
ATOM 685 C CA . ALA A 1 90 ? 11.706 -0.875 -8.629 1.00 92.69 90 ALA A CA 1
ATOM 686 C C . ALA A 1 90 ? 13.066 -1.590 -8.615 1.00 92.69 90 ALA A C 1
ATOM 688 O O . ALA A 1 90 ? 13.553 -2.007 -9.667 1.00 92.69 90 ALA A O 1
ATOM 689 N N . GLU A 1 91 ? 13.637 -1.799 -7.429 1.00 91.00 91 GLU A N 1
ATOM 690 C CA . GLU A 1 91 ? 14.876 -2.556 -7.225 1.00 91.00 91 GLU A CA 1
ATOM 691 C C . GLU A 1 91 ? 14.739 -3.995 -7.723 1.00 91.00 91 GLU A C 1
ATOM 693 O O . GLU A 1 91 ? 15.569 -4.475 -8.494 1.00 91.00 91 GLU A O 1
ATOM 698 N N . ALA A 1 92 ? 13.638 -4.662 -7.373 1.00 89.06 92 ALA A N 1
ATOM 699 C CA . ALA A 1 92 ? 13.353 -6.026 -7.805 1.00 89.06 92 ALA A CA 1
ATOM 700 C C . ALA A 1 92 ? 13.037 -6.153 -9.311 1.00 89.06 92 ALA A C 1
ATOM 702 O O . ALA A 1 92 ? 12.974 -7.270 -9.833 1.00 89.06 92 ALA A O 1
ATOM 703 N N . ALA A 1 93 ? 12.822 -5.027 -9.999 1.00 89.88 93 ALA A N 1
ATOM 704 C CA . ALA A 1 93 ? 12.718 -4.914 -11.453 1.00 89.88 93 ALA A CA 1
ATOM 705 C C . ALA A 1 93 ? 14.046 -4.485 -12.118 1.00 89.88 93 ALA A C 1
ATOM 707 O O . ALA A 1 93 ? 14.068 -4.204 -13.313 1.00 89.88 93 ALA A O 1
ATOM 708 N N . GLY A 1 94 ? 15.151 -4.427 -11.365 1.00 86.31 94 GLY A N 1
ATOM 709 C CA . GLY A 1 94 ? 16.487 -4.110 -11.878 1.00 86.31 94 GLY A CA 1
ATOM 710 C C . GLY A 1 94 ? 16.814 -2.617 -11.954 1.00 86.31 94 GLY A C 1
ATOM 711 O O . GLY A 1 94 ? 17.839 -2.246 -12.528 1.00 86.31 94 GLY A O 1
ATOM 712 N N . ARG A 1 95 ? 15.984 -1.738 -11.377 1.00 83.12 95 ARG A N 1
ATOM 713 C CA . ARG A 1 95 ? 16.250 -0.292 -11.361 1.00 83.12 95 ARG A CA 1
ATOM 714 C C . ARG A 1 95 ? 17.204 0.055 -10.225 1.00 83.12 95 ARG A C 1
ATOM 716 O O . ARG A 1 95 ? 16.990 -0.334 -9.079 1.00 83.12 95 ARG A O 1
ATOM 723 N N . LYS A 1 96 ? 18.266 0.810 -10.523 1.00 70.81 96 LYS A N 1
ATOM 724 C CA . LYS A 1 96 ? 19.228 1.255 -9.502 1.00 70.81 96 LYS A CA 1
ATOM 725 C C . LYS A 1 96 ? 18.609 2.313 -8.591 1.00 70.81 96 LYS A C 1
ATOM 727 O O . LYS A 1 96 ? 18.023 3.285 -9.062 1.00 70.81 96 LYS A O 1
ATOM 732 N N . ARG A 1 97 ? 18.854 2.186 -7.283 1.00 63.69 97 ARG A N 1
ATOM 733 C CA . ARG A 1 97 ? 18.648 3.277 -6.326 1.00 63.69 97 ARG A CA 1
ATOM 734 C C . ARG A 1 97 ? 19.553 4.454 -6.680 1.00 63.69 97 ARG A C 1
ATOM 736 O O . ARG A 1 97 ? 20.776 4.340 -6.616 1.00 63.69 97 ARG A O 1
ATOM 743 N N . THR A 1 98 ? 18.972 5.621 -6.937 1.00 56.78 98 THR A N 1
ATOM 744 C CA . THR A 1 98 ? 19.676 6.877 -6.667 1.00 56.78 98 THR A CA 1
ATOM 745 C C . THR A 1 98 ? 19.659 7.058 -5.156 1.00 56.78 98 THR A C 1
ATOM 747 O O . THR A 1 98 ? 18.693 7.581 -4.599 1.00 56.78 98 THR A O 1
ATOM 750 N N . VAL A 1 99 ? 20.682 6.543 -4.472 1.00 53.28 99 VAL A N 1
ATOM 751 C CA . VAL A 1 99 ? 20.840 6.743 -3.031 1.00 53.28 99 VAL A CA 1
ATOM 752 C C . VAL A 1 99 ? 21.010 8.242 -2.797 1.00 53.28 99 VAL A C 1
ATOM 754 O O . VAL A 1 99 ? 22.089 8.798 -2.972 1.00 53.28 99 VAL A O 1
ATOM 757 N N . SER A 1 100 ? 19.927 8.918 -2.418 1.00 52.25 100 SER A N 1
ATOM 758 C CA . SER A 1 100 ? 20.018 10.218 -1.770 1.00 52.25 100 SER A CA 1
ATOM 759 C C . SER A 1 100 ? 20.527 9.932 -0.361 1.00 52.25 100 SER A C 1
ATOM 761 O O . SER A 1 100 ? 19.763 9.585 0.540 1.00 52.25 100 SER A O 1
ATOM 763 N N . SER A 1 101 ? 21.842 10.020 -0.190 1.00 45.28 101 SER A N 1
ATOM 764 C CA . SER A 1 101 ? 22.528 9.966 1.094 1.00 45.28 101 SER A CA 1
ATOM 765 C C . SER A 1 101 ? 22.144 11.188 1.929 1.00 45.28 101 SER A C 1
ATOM 767 O O . SER A 1 101 ? 22.892 12.159 2.026 1.00 45.28 101 SER A O 1
ATOM 769 N N . LYS A 1 102 ? 20.957 11.171 2.529 1.00 51.34 102 LYS A N 1
ATOM 770 C CA . LYS A 1 102 ? 20.672 12.005 3.692 1.00 51.34 102 LYS A CA 1
ATOM 771 C C . LYS A 1 102 ? 20.544 11.072 4.885 1.00 51.34 102 LYS A C 1
ATOM 773 O O . LYS A 1 102 ? 19.593 10.296 4.924 1.00 51.34 102 LYS A O 1
ATOM 778 N N . PRO A 1 103 ? 21.480 11.108 5.849 1.00 45.78 103 PRO A N 1
ATOM 779 C CA . PRO A 1 103 ? 21.277 10.396 7.094 1.00 45.78 103 PRO A CA 1
ATOM 780 C C . PRO A 1 103 ? 20.084 11.050 7.797 1.00 45.78 103 PRO A C 1
ATOM 782 O O . PRO A 1 103 ? 20.171 12.181 8.282 1.00 45.78 103 PRO A O 1
ATOM 785 N N . GLY A 1 104 ? 18.954 10.343 7.802 1.00 51.50 104 GLY A N 1
ATOM 786 C CA . GLY A 1 104 ? 17.748 10.670 8.557 1.00 51.50 104 GLY A CA 1
ATOM 787 C C . GLY A 1 104 ? 17.998 10.504 10.052 1.00 51.50 104 GLY A C 1
ATOM 788 O O . GLY A 1 104 ? 17.477 9.603 10.690 1.00 51.50 104 GLY A O 1
ATOM 789 N N . GLY A 1 105 ? 18.871 11.334 10.616 1.00 61.03 105 GLY A N 1
ATOM 790 C CA . GLY A 1 105 ? 19.007 11.461 12.059 1.00 61.03 105 GLY A CA 1
ATOM 791 C C . GLY A 1 105 ? 18.018 12.503 12.560 1.00 61.03 105 GLY A C 1
ATOM 792 O O . GLY A 1 105 ? 18.051 13.633 12.066 1.00 61.03 105 GLY A O 1
ATOM 793 N N . CYS A 1 106 ? 17.199 12.140 13.550 1.00 70.50 106 CYS A N 1
ATOM 794 C CA . CYS A 1 106 ? 16.374 13.072 14.318 1.00 70.50 106 CYS A CA 1
ATOM 795 C C . CYS A 1 106 ? 17.222 14.283 14.749 1.00 70.50 106 CYS A C 1
ATOM 797 O O . CYS A 1 106 ? 18.295 14.121 15.340 1.00 70.50 106 CYS A O 1
ATOM 799 N N . GLU A 1 107 ? 16.774 15.497 14.419 1.00 69.12 107 GLU A N 1
ATOM 800 C CA . GLU A 1 107 ? 17.512 16.732 14.712 1.00 69.12 107 GLU A CA 1
ATOM 801 C C . GLU A 1 107 ? 17.806 16.870 16.214 1.00 69.12 107 GLU A C 1
ATOM 803 O O . GLU A 1 107 ? 18.901 17.280 16.599 1.00 69.12 107 GLU A O 1
ATOM 808 N N . THR A 1 108 ? 16.888 16.396 17.058 1.00 69.50 108 THR A N 1
ATOM 809 C CA . THR A 1 108 ? 17.043 16.308 18.515 1.00 69.50 108 THR A CA 1
ATOM 810 C C . THR A 1 108 ? 18.236 15.442 18.921 1.00 69.50 108 THR A C 1
ATOM 812 O O . THR A 1 108 ? 19.040 15.855 19.754 1.00 69.50 108 THR A O 1
ATOM 815 N N . ILE A 1 109 ? 18.430 14.277 18.290 1.00 73.19 109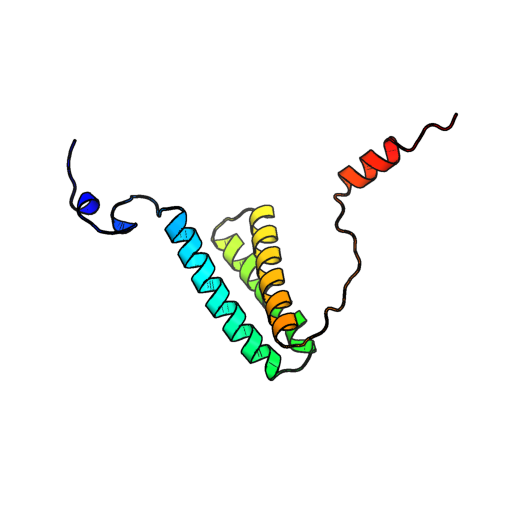 ILE A N 1
ATOM 816 C CA . ILE A 1 109 ? 19.586 13.403 18.562 1.00 73.19 109 ILE A CA 1
ATOM 817 C C . ILE A 1 109 ? 20.887 14.063 18.095 1.00 73.19 109 ILE A C 1
ATOM 819 O O . ILE A 1 109 ? 21.922 13.942 18.754 1.00 73.19 109 ILE A O 1
ATOM 823 N N . ARG A 1 110 ? 20.842 14.806 16.984 1.00 72.69 110 ARG A N 1
ATOM 824 C CA . ARG A 1 110 ? 21.994 15.568 16.486 1.00 72.69 110 ARG A CA 1
ATOM 825 C C . ARG A 1 110 ? 22.415 16.661 17.474 1.00 72.69 110 ARG A C 1
ATOM 827 O O . ARG A 1 110 ? 23.598 16.761 17.787 1.00 72.69 110 ARG A O 1
ATOM 834 N N . ARG A 1 111 ? 21.453 17.419 18.013 1.00 74.88 111 ARG A N 1
ATOM 835 C CA . ARG A 1 111 ? 21.697 18.452 19.037 1.00 74.88 111 ARG A CA 1
ATOM 836 C C . ARG A 1 111 ? 22.220 17.851 20.340 1.00 74.88 111 ARG A C 1
ATOM 838 O O . ARG A 1 111 ? 23.189 18.359 20.890 1.00 74.88 111 ARG A O 1
ATOM 845 N N . LEU A 1 112 ? 21.648 16.734 20.791 1.00 74.38 112 LEU A N 1
ATOM 846 C CA . LEU A 1 112 ? 22.119 16.034 21.990 1.00 74.38 112 LEU A CA 1
ATOM 847 C C . LEU A 1 112 ? 23.567 15.555 21.843 1.00 74.38 112 LEU A C 1
ATOM 849 O O . LEU A 1 112 ? 24.358 15.752 22.760 1.00 74.38 112 LEU A O 1
ATOM 853 N N . ARG A 1 113 ? 23.955 14.995 20.692 1.00 76.00 113 ARG A N 1
ATOM 854 C CA . ARG A 1 113 ? 25.352 14.593 20.446 1.00 76.00 113 ARG A CA 1
ATOM 855 C C . ARG A 1 113 ? 26.312 15.781 20.378 1.00 76.00 113 ARG A C 1
ATOM 857 O O . ARG A 1 113 ? 27.424 15.665 20.876 1.00 76.00 113 ARG A O 1
ATOM 864 N N . ALA A 1 114 ? 25.890 16.913 19.811 1.00 76.06 114 ALA A N 1
ATOM 865 C CA . ALA A 1 114 ? 26.701 18.133 19.780 1.00 76.06 114 ALA A CA 1
ATOM 866 C C . ALA A 1 114 ? 26.949 18.712 21.186 1.00 76.06 114 ALA A C 1
ATOM 868 O O . ALA A 1 114 ? 28.025 19.234 21.451 1.00 76.06 114 ALA A O 1
ATOM 869 N N . MET A 1 115 ? 25.980 18.570 22.095 1.00 71.00 115 MET A N 1
ATOM 870 C CA . MET A 1 115 ? 26.092 19.019 23.490 1.00 71.00 115 MET A CA 1
ATOM 871 C C . MET A 1 115 ? 26.982 18.112 24.358 1.00 71.00 115 MET A C 1
ATOM 873 O O . MET A 1 115 ? 27.465 18.558 25.392 1.00 71.00 115 MET A O 1
ATOM 877 N N . HIS A 1 116 ? 27.200 16.854 23.953 1.00 66.81 116 HIS A N 1
ATOM 878 C CA . HIS A 1 116 ? 27.977 15.853 24.701 1.00 66.81 116 HIS A CA 1
ATOM 879 C C . HIS A 1 116 ? 29.289 15.458 23.995 1.00 66.81 116 HIS A C 1
ATOM 881 O O . HIS A 1 116 ? 29.825 14.377 24.244 1.00 66.81 116 HIS A O 1
ATOM 887 N N . GLY A 1 117 ? 29.809 16.305 23.096 1.00 58.69 117 GLY A N 1
ATOM 888 C CA . GLY A 1 117 ? 31.154 16.128 22.538 1.00 58.69 117 GLY A CA 1
ATOM 889 C C . GLY A 1 117 ? 32.211 16.074 23.654 1.00 58.69 117 GLY A C 1
ATOM 890 O O . GLY A 1 117 ? 32.003 16.676 24.709 1.00 58.69 117 GLY A O 1
ATOM 891 N N . PRO A 1 118 ? 33.319 15.331 23.474 1.00 55.22 118 PRO A N 1
ATOM 892 C 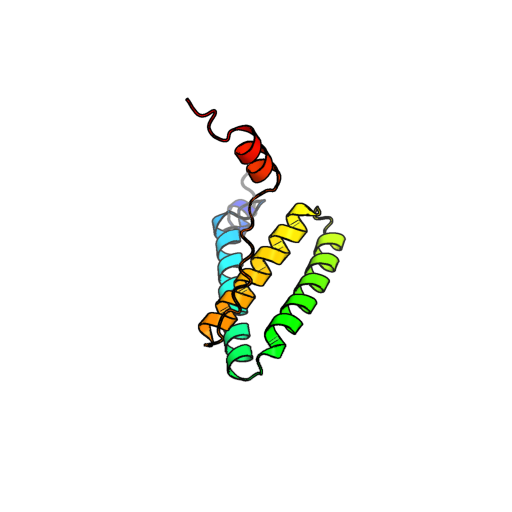CA . PRO A 1 118 ? 34.222 15.016 24.570 1.00 55.22 118 PRO A CA 1
ATOM 893 C C . PRO A 1 118 ? 34.877 16.298 25.084 1.00 55.22 118 PRO A C 1
ATOM 895 O O . PRO A 1 118 ? 35.614 16.961 24.355 1.00 55.22 118 PRO A O 1
ATOM 898 N N . SER A 1 119 ? 34.631 16.628 26.354 1.00 58.47 119 SER A N 1
ATOM 899 C CA . SER A 1 119 ? 35.499 17.531 27.106 1.00 58.47 119 SER A CA 1
ATOM 900 C C . SER A 1 119 ? 36.878 16.884 27.163 1.00 58.47 119 SER A C 1
ATOM 902 O O . SER A 1 119 ? 37.105 15.960 27.946 1.00 58.47 119 SER A O 1
ATOM 904 N N . GLY A 1 120 ? 37.762 17.317 26.264 1.00 53.03 120 GLY A N 1
ATOM 905 C CA . GLY A 1 120 ? 39.155 16.901 26.241 1.00 53.03 120 GLY A CA 1
ATOM 906 C C . GLY A 1 120 ? 39.808 17.154 27.598 1.00 53.03 120 GLY A C 1
ATOM 907 O O . GLY A 1 120 ? 39.643 18.223 28.186 1.00 53.03 120 GLY A O 1
ATOM 908 N N . ARG A 1 121 ? 40.519 16.141 28.087 1.00 45.00 121 ARG A N 1
ATOM 909 C CA . ARG A 1 121 ? 41.649 16.304 28.998 1.00 45.00 121 ARG A CA 1
ATOM 910 C C . ARG A 1 121 ? 42.921 16.141 28.187 1.00 45.00 121 ARG A C 1
ATOM 912 O O . ARG A 1 121 ? 42.893 15.287 27.272 1.00 45.00 121 ARG A O 1
#

Secondary structure (DSSP, 8-state):
----GGGGS-GGGGSSS--HHHHHHHHHHHHHHHHHHHHHHHHTS-TTHHHHHHHHHHHHHHHHHHHTT--HHHHHHHHHHHHHHHHHHHHTTTPPP---------HHHHHHHHHT-----

Foldseek 3Di:
DDDDPLCVDDAQSVDPDHDPVVVVVVVVVVLVVLLVVLLVVLLPDDPVVLVVVLVVVLVVLVVVCVVVVHDPVVSVVVSVVVNVSNVVSNVVSVHDDPPPPDPPDDVVVVVVCVVPPDPDD

Sequence (121 aa):
MLVTDRDCQSGGARFAVPTLGEIEGKLLVSEVVATSCLRHLFAHTNDAVVPAIKRRIRRSLETRCQAEKLCHDDTEAAVEYAFQLVEGAAEAAGRKRTVSSKPGGCETIRRLRAMHGPSGR

Organism: NCBI:txid1184720